Protein AF-D7M387-F1 (afdb_monomer)

Nearest PDB structures (foldseek):
  8r7a-assembly1_A  TM=9.334E-01  e=2.188E-04  Oryza sativa
  1qup-assembly1_B  TM=9.041E-01  e=2.675E-04  Saccharomyces cerevisiae
  8r7d-assembly2_C  TM=9.238E-01  e=1.529E-03  Oryza sativa
  2crl-assembly1_A  TM=9.020E-01  e=3.197E-03  Homo sapiens
  6fp6-assembly8_P  TM=9.315E-01  e=4.181E-03  Homo sapiens

InterPro domains:
  IPR006121 Heavy metal-associated domain, HMA [PF00403] (8-55)
  IPR006121 Heavy metal-associated domain, HMA [PS50846] (2-57)
  IPR006121 Heavy metal-associated domain, HMA [cd00371] (6-57)
  IPR036163 Heavy metal-associated domain superfamily [SSF55008] (3-56)

Structure (mmCIF, N/CA/C/O backbone):
data_AF-D7M387-F1
#
_entry.id   AF-D7M387-F1
#
loop_
_atom_site.group_PDB
_atom_site.id
_atom_site.type_symbol
_atom_site.label_atom_id
_atom_site.label_alt_id
_atom_site.label_co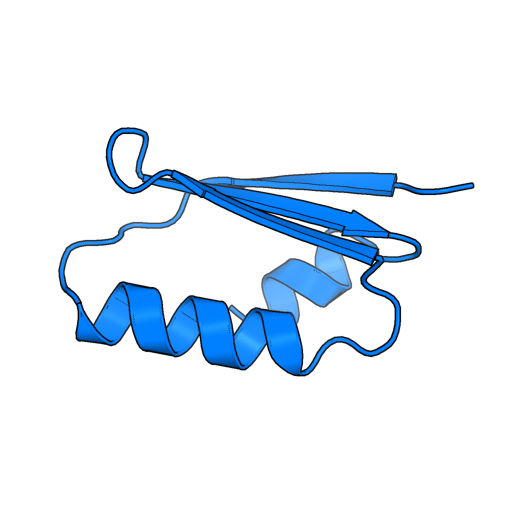mp_id
_atom_site.label_asym_id
_atom_site.label_entity_id
_atom_site.label_seq_id
_atom_site.pdbx_PDB_ins_code
_atom_site.Cartn_x
_atom_site.Cartn_y
_atom_site.Cartn_z
_atom_site.occupancy
_atom_site.B_iso_or_equiv
_atom_site.auth_seq_id
_atom_site.auth_comp_id
_atom_site.auth_asym_id
_atom_site.auth_atom_id
_atom_site.pdbx_PDB_model_num
ATOM 1 N N . MET A 1 1 ? -10.274 11.952 9.998 1.00 63.88 1 MET A N 1
ATOM 2 C CA . MET A 1 1 ? -9.060 12.661 9.540 1.00 63.88 1 MET A CA 1
ATOM 3 C C . MET A 1 1 ? -8.291 11.642 8.728 1.00 63.88 1 MET A C 1
ATOM 5 O O . MET A 1 1 ? -8.035 10.578 9.269 1.00 63.88 1 MET A O 1
ATOM 9 N N . ALA A 1 2 ? -8.032 11.894 7.447 1.00 77.19 2 ALA A N 1
ATOM 10 C CA . ALA A 1 2 ? -7.238 10.972 6.640 1.00 77.19 2 ALA A CA 1
ATOM 11 C C . ALA A 1 2 ? -5.755 11.145 6.997 1.00 77.19 2 ALA A C 1
ATOM 13 O O . ALA A 1 2 ? -5.257 12.272 7.021 1.00 77.19 2 ALA A O 1
ATOM 14 N N . ASN A 1 3 ? -5.076 10.042 7.299 1.00 89.00 3 ASN A N 1
ATOM 15 C CA . ASN A 1 3 ? -3.638 9.988 7.518 1.00 89.00 3 ASN A CA 1
ATOM 16 C C . ASN A 1 3 ? -2.945 9.594 6.216 1.00 89.00 3 ASN A C 1
ATOM 18 O O . ASN A 1 3 ? -3.451 8.768 5.452 1.00 89.00 3 ASN A O 1
ATOM 22 N N . VAL A 1 4 ? -1.768 10.170 5.990 1.00 91.75 4 VAL A N 1
ATOM 23 C CA . VAL A 1 4 ? -0.887 9.802 4.883 1.00 91.75 4 VAL A CA 1
ATOM 24 C C . VAL A 1 4 ? 0.323 9.102 5.478 1.00 91.75 4 VAL A C 1
ATOM 26 O O . VAL A 1 4 ? 1.010 9.660 6.330 1.00 91.75 4 VAL A O 1
ATOM 29 N N . VAL A 1 5 ? 0.557 7.869 5.044 1.00 91.44 5 VAL A N 1
ATOM 30 C CA . VAL A 1 5 ? 1.659 7.019 5.487 1.00 91.44 5 VAL A CA 1
ATOM 31 C C . VAL A 1 5 ? 2.574 6.756 4.303 1.00 91.44 5 VAL A C 1
ATOM 33 O O . VAL A 1 5 ? 2.141 6.224 3.281 1.00 91.44 5 VAL A O 1
ATOM 36 N N . GLU A 1 6 ? 3.849 7.101 4.448 1.00 91.56 6 GLU A N 1
ATOM 37 C CA . GLU A 1 6 ? 4.863 6.926 3.411 1.00 91.56 6 GLU A CA 1
ATOM 38 C C . GLU A 1 6 ? 5.940 5.946 3.875 1.00 91.56 6 GLU A C 1
ATOM 40 O O . GLU A 1 6 ? 6.580 6.142 4.906 1.00 91.56 6 GLU A O 1
ATOM 45 N N . LEU A 1 7 ? 6.173 4.894 3.092 1.00 90.06 7 LEU A N 1
ATOM 46 C CA . LEU A 1 7 ? 7.111 3.822 3.417 1.00 90.06 7 LEU A CA 1
ATOM 47 C C . LEU A 1 7 ? 8.070 3.582 2.258 1.00 90.06 7 LEU A C 1
ATOM 49 O O . LEU A 1 7 ? 7.659 3.432 1.108 1.00 90.06 7 LEU A O 1
ATOM 53 N N . LYS A 1 8 ? 9.367 3.502 2.560 1.00 89.31 8 LYS A N 1
ATOM 54 C CA . LYS A 1 8 ? 10.376 3.059 1.591 1.00 89.31 8 LYS A CA 1
ATOM 55 C C . LYS A 1 8 ? 10.433 1.537 1.565 1.00 89.31 8 LYS A C 1
ATOM 57 O O . LYS A 1 8 ? 10.623 0.903 2.598 1.00 89.31 8 LYS A O 1
ATOM 62 N N . VAL A 1 9 ? 10.307 0.962 0.377 1.00 86.00 9 VAL A N 1
ATOM 63 C CA . VAL A 1 9 ? 10.260 -0.482 0.140 1.00 86.00 9 VAL A CA 1
ATOM 64 C C . VAL A 1 9 ? 11.139 -0.850 -1.047 1.00 86.00 9 VAL A C 1
ATOM 66 O O . VAL A 1 9 ? 11.084 -0.213 -2.089 1.00 86.00 9 VAL A O 1
ATOM 69 N N . ASN A 1 10 ? 11.934 -1.912 -0.930 1.00 83.19 10 ASN A N 1
ATOM 70 C CA . ASN A 1 10 ? 12.759 -2.367 -2.050 1.00 83.19 10 ASN A CA 1
ATOM 71 C C . ASN A 1 10 ? 11.912 -3.113 -3.090 1.00 83.19 10 ASN A C 1
ATOM 73 O O . ASN A 1 10 ? 11.584 -4.292 -2.925 1.00 83.19 10 ASN A O 1
ATOM 77 N N . LEU A 1 11 ? 11.587 -2.438 -4.192 1.00 82.75 11 LEU A N 1
ATOM 78 C CA . LEU A 1 11 ? 10.847 -2.999 -5.318 1.00 82.75 11 LEU A CA 1
ATOM 79 C C . LEU A 1 11 ? 11.829 -3.454 -6.400 1.00 82.75 11 LEU A C 1
ATOM 81 O O . LEU A 1 11 ? 12.033 -2.796 -7.410 1.00 82.75 11 LEU A O 1
ATOM 85 N N . HIS A 1 12 ? 12.443 -4.618 -6.201 1.00 79.19 12 HIS A N 1
ATOM 86 C CA . HIS A 1 12 ? 13.396 -5.173 -7.175 1.00 79.19 12 HIS A CA 1
ATOM 87 C C . HIS A 1 12 ? 12.734 -5.972 -8.308 1.00 79.19 12 H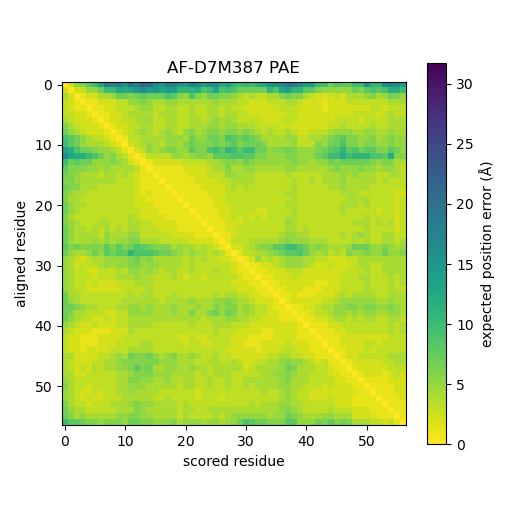IS A C 1
ATOM 89 O O . HIS A 1 12 ? 13.424 -6.490 -9.183 1.00 79.19 12 HIS A O 1
ATOM 95 N N . CYS A 1 13 ? 11.412 -6.165 -8.265 1.00 83.69 13 CYS A N 1
ATOM 96 C CA . CYS A 1 13 ? 10.725 -7.080 -9.168 1.00 83.69 13 CYS A CA 1
ATOM 97 C C . CYS A 1 13 ? 9.217 -6.809 -9.281 1.00 83.69 13 CYS A C 1
ATOM 99 O O . CYS A 1 13 ? 8.578 -6.442 -8.295 1.00 83.69 13 CYS A O 1
ATOM 101 N N . ASP A 1 14 ? 8.595 -7.121 -10.424 1.00 85.38 14 ASP A N 1
ATOM 102 C CA . ASP A 1 14 ? 7.132 -7.026 -10.594 1.00 85.38 14 ASP A CA 1
ATOM 103 C C . ASP A 1 14 ? 6.352 -7.850 -9.566 1.00 85.38 14 ASP A C 1
ATOM 105 O O . ASP A 1 14 ? 5.275 -7.464 -9.110 1.00 85.38 14 ASP A O 1
ATOM 109 N N . LYS A 1 15 ? 6.900 -9.001 -9.156 1.00 87.06 15 LYS A N 1
ATOM 110 C CA . LYS A 1 15 ? 6.317 -9.823 -8.084 1.00 87.06 15 LYS A CA 1
ATOM 111 C C . LYS A 1 15 ? 6.271 -9.077 -6.751 1.00 87.06 15 LYS A C 1
ATOM 113 O O . LYS A 1 15 ? 5.308 -9.252 -6.009 1.00 87.06 15 LYS A O 1
ATOM 118 N N . CYS A 1 16 ? 7.293 -8.278 -6.466 1.00 86.44 16 CYS A N 1
ATOM 119 C CA . CYS A 1 16 ? 7.448 -7.492 -5.252 1.00 86.44 16 CYS A CA 1
ATOM 120 C C . CYS A 1 16 ? 6.362 -6.405 -5.231 1.00 86.44 16 CYS A C 1
ATOM 122 O O . CYS A 1 16 ? 5.566 -6.344 -4.297 1.00 86.44 16 CYS A O 1
ATOM 124 N N . ILE A 1 17 ? 6.228 -5.674 -6.344 1.00 87.06 17 ILE A N 1
ATOM 125 C CA . ILE A 1 17 ? 5.196 -4.647 -6.546 1.00 87.06 17 ILE A CA 1
ATOM 126 C C . ILE A 1 17 ? 3.797 -5.253 -6.391 1.00 87.06 17 ILE A C 1
ATOM 128 O O . ILE A 1 17 ? 2.983 -4.777 -5.604 1.00 87.06 17 ILE A O 1
ATOM 132 N N . ARG A 1 18 ? 3.516 -6.369 -7.076 1.00 89.31 18 ARG A N 1
ATOM 133 C CA . ARG A 1 18 ? 2.216 -7.055 -6.983 1.00 89.31 18 ARG A CA 1
ATOM 134 C C . ARG A 1 18 ? 1.901 -7.551 -5.571 1.00 89.31 18 ARG A C 1
ATOM 136 O O . ARG A 1 18 ? 0.730 -7.566 -5.196 1.00 89.31 18 ARG A O 1
ATOM 143 N N . LYS A 1 19 ? 2.905 -7.992 -4.805 1.00 89.31 19 LYS A N 1
ATOM 144 C CA . LYS A 1 19 ? 2.736 -8.398 -3.401 1.00 89.31 19 LYS A CA 1
ATOM 145 C C . LYS A 1 19 ? 2.313 -7.212 -2.542 1.00 89.31 19 LYS A C 1
ATOM 147 O O . LYS A 1 19 ? 1.322 -7.330 -1.832 1.00 89.31 19 LYS A O 1
ATOM 152 N N . ILE A 1 20 ? 3.016 -6.092 -2.676 1.00 88.62 20 ILE A N 1
ATOM 153 C CA . ILE A 1 20 ? 2.734 -4.848 -1.957 1.00 88.62 20 ILE A CA 1
ATOM 154 C C . ILE A 1 20 ? 1.336 -4.335 -2.290 1.00 88.62 20 ILE A C 1
ATOM 156 O O . ILE A 1 20 ? 0.531 -4.132 -1.390 1.00 88.62 20 ILE A O 1
ATOM 160 N N . LEU A 1 21 ? 0.983 -4.251 -3.573 1.00 87.69 21 LEU A N 1
ATOM 161 C CA . LEU A 1 21 ? -0.358 -3.844 -3.998 1.00 87.69 21 LEU A CA 1
ATOM 162 C C . LEU A 1 21 ? -1.452 -4.746 -3.408 1.00 87.69 21 LEU A C 1
ATOM 164 O O . LEU A 1 21 ? -2.492 -4.263 -2.972 1.00 87.69 21 LEU A O 1
ATOM 168 N N . LYS A 1 22 ? -1.219 -6.065 -3.359 1.00 90.50 22 LYS A N 1
ATOM 169 C CA . LYS A 1 22 ? -2.147 -7.009 -2.717 1.00 90.50 22 LYS A CA 1
ATOM 170 C C . LYS A 1 22 ? -2.224 -6.832 -1.203 1.00 90.50 22 LYS A C 1
ATOM 172 O O . LYS A 1 22 ? -3.297 -7.050 -0.655 1.00 90.50 22 LYS A O 1
ATOM 177 N N . A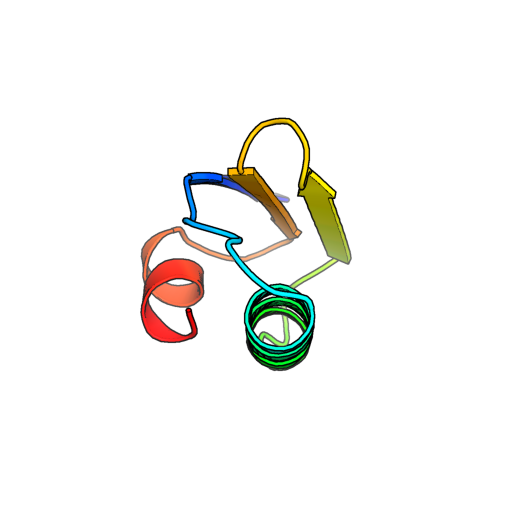LA A 1 23 ? -1.113 -6.520 -0.543 1.00 89.62 23 ALA A N 1
ATOM 178 C CA . ALA A 1 23 ? -1.059 -6.284 0.895 1.00 89.62 23 ALA A CA 1
ATOM 179 C C . ALA A 1 23 ? -1.810 -5.007 1.274 1.00 89.62 23 ALA A C 1
ATOM 181 O O . ALA A 1 23 ? -2.699 -5.064 2.116 1.00 89.62 23 ALA A O 1
ATOM 182 N N . ILE A 1 24 ? -1.523 -3.904 0.577 1.00 88.62 24 ILE A N 1
ATOM 183 C CA . ILE A 1 24 ? -2.214 -2.625 0.745 1.00 88.62 24 ILE A CA 1
ATOM 184 C C . ILE A 1 24 ? -3.711 -2.846 0.549 1.00 88.62 24 ILE A C 1
ATOM 186 O O . ILE A 1 24 ? -4.476 -2.594 1.459 1.00 88.62 24 ILE A O 1
ATOM 190 N N . LYS A 1 25 ? -4.143 -3.474 -0.550 1.00 86.81 25 LYS A N 1
ATOM 191 C CA . LYS A 1 25 ? -5.572 -3.714 -0.831 1.00 86.81 25 LYS A CA 1
ATOM 192 C C . LYS A 1 25 ? -6.327 -4.546 0.229 1.00 86.81 25 LYS A C 1
ATOM 194 O O . LYS A 1 25 ? -7.546 -4.643 0.144 1.00 86.81 25 LYS A O 1
ATOM 199 N N . LYS A 1 26 ? -5.640 -5.188 1.184 1.00 88.38 26 LYS A N 1
ATOM 200 C CA . LYS A 1 26 ? -6.273 -5.883 2.321 1.00 88.38 26 LYS A CA 1
ATOM 201 C C . LYS A 1 26 ? -6.574 -4.975 3.512 1.00 88.38 26 LYS A C 1
ATOM 203 O O . LYS A 1 26 ? -7.284 -5.414 4.407 1.00 88.38 26 LYS A O 1
ATOM 208 N N . ILE A 1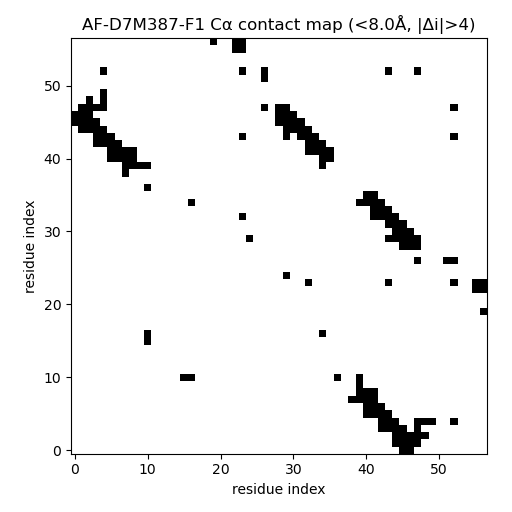 27 ? -6.005 -3.776 3.561 1.00 87.38 27 ILE A N 1
ATOM 209 C CA . ILE A 1 27 ? -6.314 -2.807 4.606 1.00 87.38 27 ILE A CA 1
ATOM 210 C C . ILE A 1 27 ? -7.682 -2.200 4.256 1.00 87.38 27 ILE A C 1
ATOM 212 O O . ILE A 1 27 ? -7.882 -1.713 3.145 1.00 87.38 27 ILE A O 1
ATOM 216 N N . GLU A 1 28 ? -8.643 -2.294 5.172 1.00 82.12 28 GLU A N 1
ATOM 217 C CA . GLU A 1 28 ? -10.041 -1.913 4.912 1.00 82.12 28 GLU A CA 1
ATOM 218 C C . GLU A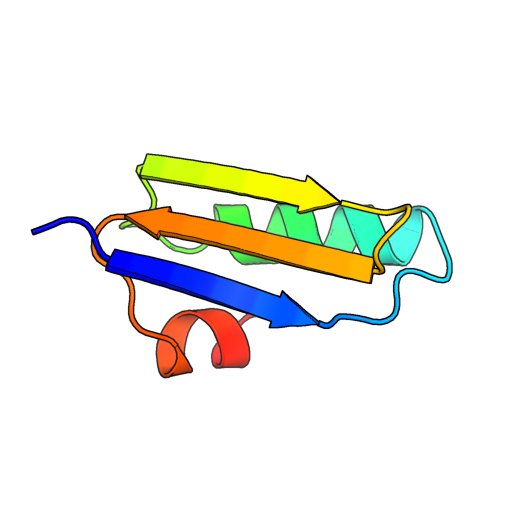 1 28 ? -10.247 -0.389 4.897 1.00 82.12 28 GLU A C 1
ATOM 220 O O . GLU A 1 28 ? -11.059 0.115 4.129 1.00 82.12 28 GLU A O 1
ATOM 225 N N . ASP A 1 29 ? -9.456 0.350 5.675 1.00 87.44 29 ASP A N 1
ATOM 226 C CA . ASP A 1 29 ? -9.611 1.794 5.900 1.00 87.44 29 ASP A CA 1
ATOM 227 C C . ASP A 1 29 ? -8.774 2.684 4.961 1.00 87.44 29 ASP A C 1
ATOM 229 O O . ASP A 1 29 ? -8.455 3.833 5.286 1.00 87.44 29 ASP A O 1
ATOM 233 N N . ILE A 1 30 ? -8.377 2.173 3.793 1.00 89.94 30 ILE A N 1
ATOM 234 C CA . ILE A 1 30 ? -7.624 2.966 2.813 1.00 89.94 30 ILE A CA 1
ATOM 235 C C . ILE A 1 30 ? -8.575 3.670 1.852 1.00 89.94 30 ILE A C 1
ATOM 237 O O . ILE A 1 30 ? -9.431 3.037 1.239 1.00 89.94 30 ILE A O 1
ATOM 241 N N . GLU A 1 31 ? -8.345 4.957 1.621 1.00 91.25 31 GLU A N 1
ATOM 242 C CA . GLU A 1 31 ? -8.989 5.700 0.538 1.00 91.25 31 GLU A CA 1
ATOM 243 C C . GLU A 1 31 ? -8.187 5.593 -0.763 1.00 91.25 31 GLU A C 1
ATOM 245 O O . GLU A 1 31 ? -8.735 5.309 -1.828 1.00 91.25 31 GLU A O 1
ATOM 250 N N . THR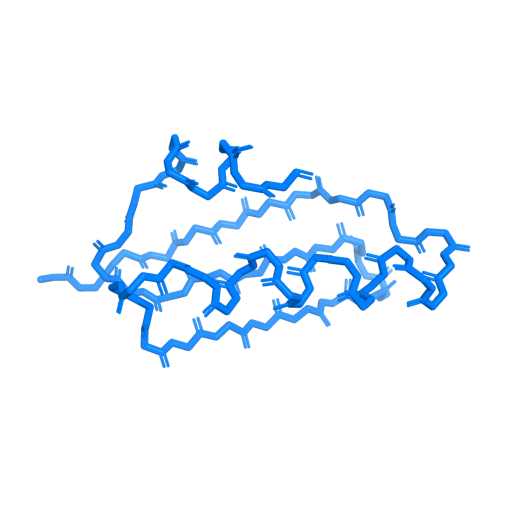 A 1 32 ? -6.874 5.821 -0.688 1.00 90.69 32 THR A N 1
ATOM 251 C CA . THR A 1 32 ? -5.983 5.858 -1.853 1.00 90.69 32 THR A CA 1
ATOM 252 C C . THR A 1 32 ? -4.629 5.233 -1.531 1.00 90.69 32 THR A C 1
ATOM 254 O O . THR A 1 32 ? -4.163 5.254 -0.394 1.00 90.69 32 THR A O 1
ATOM 257 N N . TYR A 1 33 ? -3.971 4.679 -2.544 1.00 90.75 33 TYR A N 1
ATOM 258 C CA . TYR A 1 33 ? -2.581 4.264 -2.438 1.00 90.75 33 TYR A CA 1
ATOM 259 C C . TYR A 1 33 ? -1.839 4.582 -3.729 1.00 90.75 33 TYR A C 1
ATOM 261 O O . TYR A 1 33 ? -2.408 4.517 -4.819 1.00 90.75 33 TYR A O 1
ATOM 269 N N . ASP A 1 34 ? -0.558 4.882 -3.589 1.00 90.69 34 ASP A N 1
ATOM 270 C CA . ASP A 1 34 ? 0.360 5.157 -4.681 1.00 90.69 34 ASP A CA 1
ATOM 271 C C . ASP A 1 34 ? 1.655 4.369 -4.468 1.00 90.69 3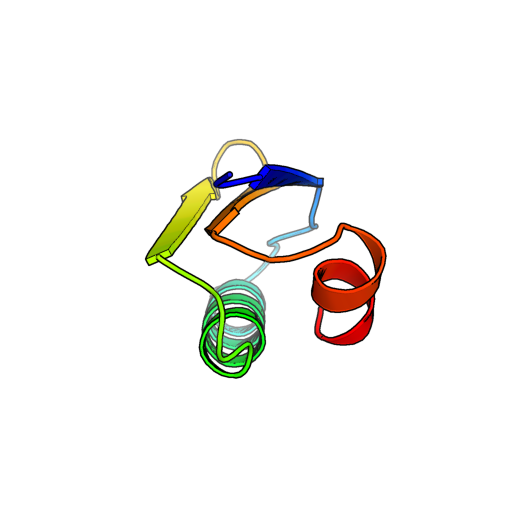4 ASP A C 1
ATOM 273 O O . ASP A 1 34 ? 2.120 4.194 -3.337 1.00 90.69 34 ASP A O 1
ATOM 277 N N . VAL A 1 35 ? 2.213 3.833 -5.550 1.00 89.81 35 VAL A N 1
ATOM 278 C CA . VAL A 1 35 ? 3.451 3.052 -5.508 1.00 89.81 35 VAL A CA 1
ATOM 279 C C . VAL A 1 35 ? 4.418 3.640 -6.514 1.00 89.81 35 VAL A C 1
ATOM 281 O O . VAL A 1 35 ? 4.255 3.485 -7.723 1.00 89.81 35 VAL A O 1
ATOM 284 N N . ASP A 1 36 ? 5.467 4.249 -5.989 1.00 89.62 36 ASP A N 1
ATOM 285 C CA . ASP A 1 36 ? 6.521 4.872 -6.758 1.00 89.62 36 ASP A CA 1
ATOM 286 C C . ASP A 1 36 ? 7.700 3.901 -6.880 1.00 89.62 36 ASP A C 1
ATOM 288 O O . ASP A 1 36 ? 8.517 3.727 -5.971 1.00 89.62 36 ASP A O 1
ATOM 292 N N . THR A 1 37 ? 7.776 3.211 -8.017 1.00 85.62 37 THR A N 1
ATOM 293 C CA . THR A 1 37 ? 8.853 2.252 -8.300 1.00 85.62 37 THR A CA 1
ATOM 294 C C . THR A 1 37 ? 10.179 2.937 -8.608 1.00 85.62 37 THR A C 1
ATOM 296 O O . THR A 1 37 ? 11.222 2.302 -8.497 1.00 85.62 37 THR A O 1
ATOM 299 N N . GLN A 1 38 ? 10.161 4.215 -9.004 1.00 86.88 38 GLN A N 1
ATOM 300 C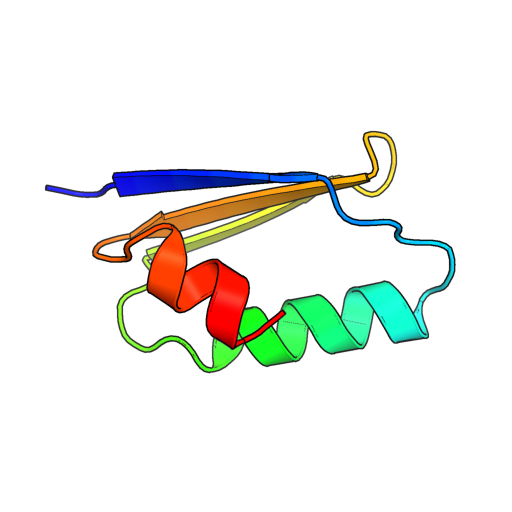 CA . GLN A 1 38 ? 11.389 4.969 -9.259 1.00 86.88 38 GLN A CA 1
ATOM 301 C C . GLN A 1 38 ? 12.064 5.338 -7.939 1.00 86.88 38 GLN A C 1
ATOM 303 O O . GLN A 1 38 ? 13.280 5.217 -7.803 1.00 86.88 38 GLN A O 1
ATOM 308 N N . LEU A 1 39 ? 11.258 5.743 -6.955 1.00 88.50 39 LEU A N 1
ATOM 309 C CA . LEU A 1 39 ? 11.723 6.109 -5.620 1.00 88.50 39 LEU A CA 1
ATOM 310 C C . LEU A 1 39 ? 11.694 4.956 -4.615 1.00 88.50 39 LEU A C 1
ATOM 312 O O . LEU A 1 39 ? 12.106 5.156 -3.470 1.00 88.50 39 LEU A O 1
ATOM 316 N N . ASN A 1 40 ? 11.241 3.765 -5.025 1.00 89.69 40 ASN A N 1
ATOM 317 C CA . ASN A 1 40 ? 11.075 2.618 -4.135 1.00 89.69 40 ASN A CA 1
ATOM 318 C C . ASN A 1 40 ? 10.234 3.002 -2.903 1.00 89.69 40 ASN A C 1
ATOM 320 O O . ASN A 1 40 ? 10.620 2.768 -1.756 1.00 89.69 40 ASN A O 1
ATOM 324 N N . LYS A 1 41 ? 9.103 3.673 -3.143 1.00 90.50 41 LYS A N 1
ATOM 325 C CA . LYS A 1 41 ? 8.245 4.254 -2.107 1.00 90.50 41 LYS A CA 1
ATOM 326 C C . LYS A 1 41 ? 6.798 3.826 -2.301 1.00 90.50 41 LYS A C 1
ATOM 328 O O . LYS A 1 41 ? 6.319 3.690 -3.419 1.00 90.50 41 LYS A O 1
ATOM 333 N N . VAL A 1 42 ? 6.096 3.637 -1.197 1.00 91.19 42 VAL A N 1
ATOM 334 C CA . VAL A 1 42 ? 4.657 3.399 -1.143 1.00 91.19 42 VAL A CA 1
ATOM 335 C C . VAL A 1 42 ? 4.040 4.505 -0.308 1.00 91.19 42 VAL A C 1
ATOM 337 O O . VAL A 1 42 ? 4.503 4.772 0.798 1.00 91.19 42 VAL A O 1
ATOM 340 N N . THR A 1 43 ? 2.986 5.113 -0.830 1.00 92.00 43 THR A N 1
ATOM 341 C CA . THR A 1 43 ? 2.177 6.110 -0.136 1.00 92.00 43 THR A CA 1
ATOM 342 C C . THR A 1 43 ? 0.785 5.530 0.059 1.00 92.00 43 THR A C 1
ATOM 344 O O . THR A 1 43 ? 0.170 5.059 -0.893 1.00 92.00 43 THR A O 1
ATOM 347 N N . VAL A 1 44 ? 0.275 5.546 1.283 1.00 92.19 44 VAL A N 1
ATOM 348 C CA . VAL A 1 44 ? -1.067 5.066 1.622 1.00 92.19 44 VAL A CA 1
ATOM 349 C C . VAL A 1 44 ? -1.817 6.206 2.292 1.00 92.19 44 VAL A C 1
ATOM 351 O O . VAL A 1 44 ? -1.322 6.788 3.252 1.00 92.19 44 VAL A O 1
ATOM 354 N N . THR A 1 45 ? -3.001 6.530 1.786 1.00 92.06 45 THR A N 1
ATOM 355 C CA . THR A 1 45 ? -3.862 7.596 2.300 1.00 92.06 45 THR A CA 1
ATOM 356 C C . THR A 1 45 ? -5.175 6.996 2.782 1.00 92.06 45 THR A C 1
ATOM 358 O O . THR A 1 45 ? -5.847 6.292 2.030 1.00 92.06 45 THR A O 1
ATOM 361 N N . GLY A 1 46 ? -5.564 7.277 4.020 1.00 92.25 46 GLY A N 1
ATOM 362 C CA . GLY A 1 46 ? -6.841 6.831 4.577 1.00 92.25 46 GLY A CA 1
ATOM 363 C C . GLY A 1 46 ? -6.849 6.873 6.098 1.00 92.25 46 GLY A C 1
ATOM 364 O O . GLY A 1 46 ? -5.984 7.483 6.722 1.00 92.25 46 GLY A O 1
ATOM 365 N N . ASN A 1 47 ? -7.799 6.193 6.728 1.00 91.81 47 ASN A N 1
ATOM 366 C CA . ASN A 1 47 ? -7.881 6.104 8.185 1.00 91.81 47 ASN A CA 1
ATOM 367 C C . ASN A 1 47 ? -6.998 4.957 8.719 1.00 91.81 47 ASN A C 1
ATOM 369 O O . ASN A 1 47 ? -7.438 4.100 9.481 1.00 91.81 47 ASN A O 1
ATOM 373 N N . VAL A 1 48 ? -5.735 4.943 8.289 1.00 89.38 48 VAL A N 1
ATOM 374 C CA . VAL A 1 48 ? -4.742 3.910 8.612 1.00 89.38 48 VAL A CA 1
ATOM 375 C C . VAL A 1 48 ? -3.630 4.476 9.493 1.00 89.38 48 VAL A C 1
ATOM 377 O O . VAL A 1 48 ? -3.428 5.691 9.559 1.00 89.38 48 VAL A O 1
ATOM 380 N N . THR A 1 49 ? -2.898 3.596 10.172 1.00 89.56 49 THR A N 1
ATOM 381 C CA . THR A 1 49 ? -1.703 3.945 10.955 1.00 89.56 49 THR A CA 1
ATOM 382 C C . THR A 1 49 ? -0.460 3.300 10.356 1.00 89.56 49 THR A C 1
ATOM 384 O O . THR A 1 49 ? -0.551 2.248 9.719 1.00 89.56 49 THR A O 1
ATOM 387 N N . GLU A 1 50 ? 0.714 3.894 10.590 1.00 88.62 50 GLU A N 1
ATOM 388 C CA . GLU A 1 50 ? 2.004 3.332 10.157 1.00 88.62 50 GLU A CA 1
ATOM 389 C C . GLU A 1 50 ? 2.158 1.859 10.555 1.00 88.62 50 GLU A C 1
ATOM 391 O O . GLU A 1 50 ? 2.511 1.030 9.721 1.00 88.62 50 GLU A O 1
ATOM 396 N N . GLU A 1 51 ? 1.800 1.501 11.790 1.00 88.88 51 GLU A N 1
ATOM 397 C CA . GLU A 1 51 ? 1.873 0.122 12.282 1.00 88.88 51 GLU A CA 1
ATOM 398 C C . GLU A 1 51 ? 1.001 -0.853 11.482 1.00 88.88 51 GLU A C 1
ATOM 400 O O . GLU A 1 51 ? 1.438 -1.970 11.197 1.00 88.88 51 GLU A O 1
ATOM 405 N N . GLN A 1 52 ? -0.217 -0.456 11.094 1.00 88.25 52 GLN A N 1
ATOM 406 C CA . GLN A 1 52 ? -1.072 -1.316 10.273 1.00 88.25 52 GLN A CA 1
ATOM 407 C C . GLN A 1 52 ? -0.471 -1.548 8.889 1.00 88.25 52 GLN A C 1
ATOM 409 O O . GLN A 1 52 ? -0.479 -2.679 8.401 1.00 88.25 52 GLN A O 1
ATOM 414 N N . VAL A 1 53 ? 0.072 -0.494 8.277 1.00 88.38 53 VAL A N 1
ATOM 415 C CA . VAL A 1 53 ? 0.672 -0.587 6.943 1.00 88.38 53 VAL A CA 1
ATOM 416 C C . VAL A 1 53 ? 1.954 -1.428 6.985 1.00 88.38 53 VAL A C 1
ATOM 418 O O . VAL A 1 53 ? 2.132 -2.308 6.146 1.00 88.38 53 VAL A O 1
ATOM 421 N N . ILE A 1 54 ? 2.806 -1.247 7.999 1.00 88.38 54 ILE A N 1
ATOM 422 C CA . ILE A 1 54 ? 4.026 -2.049 8.197 1.00 88.38 54 ILE A CA 1
ATOM 423 C C . ILE A 1 54 ? 3.690 -3.524 8.446 1.00 88.38 54 ILE A C 1
ATOM 425 O O . ILE A 1 54 ? 4.407 -4.404 7.988 1.00 88.38 54 ILE A O 1
ATOM 429 N N . ARG A 1 55 ? 2.591 -3.825 9.146 1.00 87.62 55 ARG A N 1
ATOM 430 C CA . ARG A 1 55 ? 2.214 -5.208 9.473 1.00 87.62 55 ARG A CA 1
ATOM 431 C C . ARG A 1 55 ? 1.792 -6.035 8.255 1.00 87.62 55 ARG A C 1
ATOM 433 O O . ARG A 1 55 ? 1.839 -7.264 8.325 1.00 87.62 55 ARG A O 1
ATOM 440 N N . VAL A 1 56 ? 1.335 -5.394 7.178 1.00 84.94 56 VAL A N 1
ATOM 441 C CA . VAL A 1 56 ? 0.878 -6.096 5.967 1.00 84.94 56 VAL A CA 1
A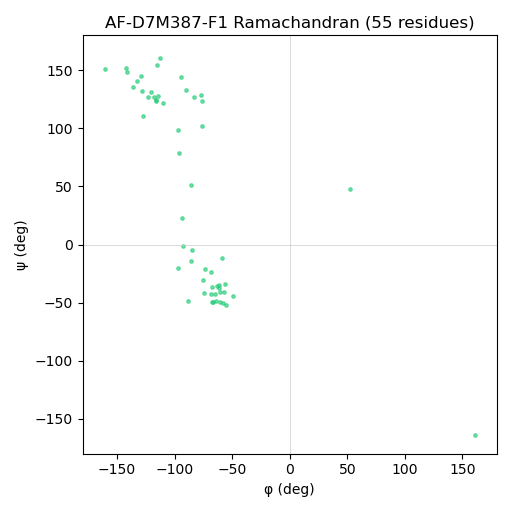TOM 442 C C . VAL A 1 56 ? 1.936 -6.191 4.865 1.00 84.94 56 VAL A C 1
ATOM 444 O O . VAL A 1 56 ? 1.791 -7.055 3.994 1.00 84.94 56 VAL A O 1
ATOM 447 N N . LEU A 1 57 ? 2.959 -5.330 4.886 1.00 80.94 57 LEU A N 1
ATOM 448 C CA . LEU A 1 57 ? 4.050 -5.270 3.901 1.00 80.94 57 LEU A CA 1
ATOM 449 C C . LEU A 1 57 ? 5.197 -6.226 4.247 1.00 80.94 57 LEU A C 1
ATOM 451 O O . LEU A 1 57 ? 5.690 -6.881 3.296 1.00 80.94 57 LEU A O 1
#

Solvent-accessible surface area (backbone atoms only — not comparable to full-atom values): 3378 Å² total; per-residue (Å²): 124,75,35,78,40,78,45,81,45,90,59,88,42,72,69,49,48,54,48,43,55,55,31,56,71,67,52,84,49,58,76,46,75,49,75,40,73,91,75,24,31,37,38,40,32,17,69,59,51,65,68,61,55,61,73,54,102

Sequence (57 aa):
MANVVELKVNLHCDKCIRKILKAIKKIEDIETYDVDTQLNKVTVTGNVTEEQVIRVL

Organism: Arabidopsis lyrata subsp. lyrata (NCBI:txid81972)

Foldseek 3Di:
DKDKDKDQADPPDPVRVVQLVVLLVPDPFFPDKDQDNVRSMIITIGPDDNVSSVVSD

pLDDT: mean 87.74, std 4.53, range [63.88, 92.25]

Radius of gyration: 10.48 Å; Cα contacts (8 Å, |Δi|>4): 84; chains: 1; bounding box: 23×22×23 Å

Secondary structure (DSSP, 8-state):
--EEEEEE----SHHHHHHHHHHHTT-TTEEEEEEETTTTEEEEEES--HHHHHHH-

Mean predicted aligned error: 3.77 Å